Protein AF-A0A0L8HNS8-F1 (afdb_monomer_lite)

pLDDT: mean 76.37, std 12.25, range [47.78, 95.25]

Secondary structure (DSSP, 8-state):
---PPPTTSSS-HHHHHHSS----TT--------S----HHHHHHHHHHHHHHSPPP------------TTGGG-S--PPP----PPS----

Radius of gyration: 28.73 Å; chains: 1; bounding box: 71×37×60 Å

Organism: Octopus bimaculoides (NCBI:txid37653)

Sequence (92 aa):
LPSVVKEDLDFSPAELLYGSTLGFSGQMIAPTNSEQISDPADYVHHLQNYIKELPPLITRVHSIKSFVPPDIRSWTHVFIRYDFAKQPLQPS

Structure (mmCIF, N/CA/C/O backbone):
data_AF-A0A0L8HNS8-F1
#
_entry.id   AF-A0A0L8HNS8-F1
#
loop_
_atom_site.group_PDB
_atom_site.id
_atom_site.type_symbol
_atom_site.label_atom_id
_atom_site.label_alt_id
_atom_site.label_comp_id
_atom_site.label_asym_id
_atom_site.label_entity_id
_atom_site.label_seq_id
_atom_site.pdbx_PDB_ins_code
_atom_site.Cartn_x
_atom_site.Cartn_y
_atom_site.Cartn_z
_atom_site.occupancy
_atom_site.B_iso_or_equiv
_atom_site.auth_seq_id
_atom_site.auth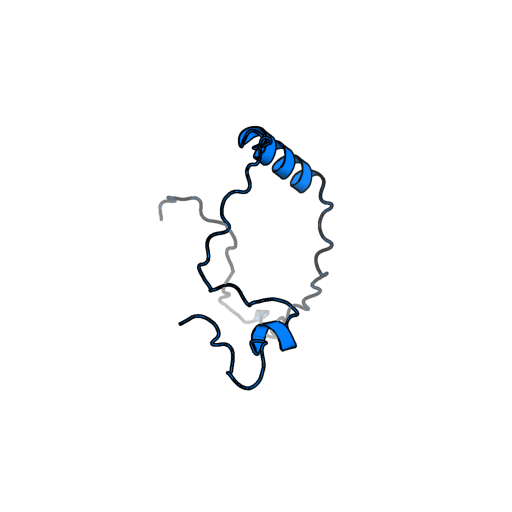_comp_id
_atom_site.auth_asym_id
_atom_site.auth_atom_id
_atom_site.pdbx_PDB_model_num
ATOM 1 N N . LEU A 1 1 ? -38.309 5.683 3.165 1.00 48.06 1 LEU A N 1
ATOM 2 C CA . LEU A 1 1 ? -39.031 4.888 4.180 1.00 48.06 1 LEU A CA 1
ATOM 3 C C . LEU A 1 1 ? -38.032 3.896 4.763 1.00 48.06 1 LEU A C 1
ATOM 5 O O . LEU A 1 1 ? -37.306 3.313 3.962 1.00 48.06 1 LEU A O 1
ATOM 9 N N . PRO A 1 2 ? -37.915 3.781 6.098 1.00 47.78 2 PRO A N 1
ATOM 10 C CA . PRO A 1 2 ? -37.089 2.755 6.747 1.00 47.78 2 PRO A CA 1
ATOM 11 C C . PRO A 1 2 ? -37.541 1.357 6.307 1.00 47.78 2 PRO A C 1
ATOM 13 O O . PRO A 1 2 ? -38.590 1.240 5.675 1.00 47.78 2 PRO A O 1
ATOM 16 N N . SER A 1 3 ? -36.759 0.314 6.605 1.00 56.50 3 SER A N 1
ATOM 17 C CA . SER A 1 3 ? -37.151 -1.079 6.353 1.00 56.50 3 SER A CA 1
ATOM 18 C C . SER A 1 3 ? -38.572 -1.306 6.868 1.00 56.50 3 SER A C 1
ATOM 20 O O . SER A 1 3 ? -38.806 -1.317 8.076 1.00 56.50 3 SER A O 1
ATOM 22 N N . VAL A 1 4 ? -39.527 -1.387 5.946 1.00 52.84 4 VAL A N 1
ATOM 23 C CA . VAL A 1 4 ? -40.943 -1.500 6.279 1.00 52.84 4 VAL A CA 1
ATOM 24 C C . VAL A 1 4 ? -41.142 -2.896 6.853 1.00 52.84 4 VAL A C 1
ATOM 26 O O . VAL A 1 4 ? -40.798 -3.888 6.207 1.00 52.84 4 VAL A O 1
ATOM 29 N N . VAL A 1 5 ? -41.620 -2.955 8.096 1.00 59.91 5 VAL A N 1
ATOM 30 C CA . VAL A 1 5 ? -42.076 -4.199 8.721 1.00 59.91 5 VAL A CA 1
ATOM 31 C C . VAL A 1 5 ? -43.178 -4.748 7.825 1.00 59.91 5 VAL A C 1
ATOM 33 O O . VAL A 1 5 ? -44.111 -4.026 7.478 1.00 59.91 5 VAL A O 1
ATOM 36 N N . LYS A 1 6 ? -43.031 -5.987 7.368 1.00 60.31 6 LYS A N 1
ATOM 37 C CA . LYS A 1 6 ? -44.054 -6.622 6.539 1.00 60.31 6 LYS A CA 1
ATOM 38 C C . LYS A 1 6 ? -45.198 -7.018 7.472 1.00 60.31 6 LYS A C 1
ATOM 40 O O . LYS A 1 6 ? -44.933 -7.741 8.411 1.00 60.31 6 LYS A O 1
ATOM 45 N N . GLU A 1 7 ? -46.439 -6.602 7.229 1.00 62.88 7 GLU A N 1
ATOM 46 C CA . GLU A 1 7 ? -47.521 -6.749 8.227 1.00 62.88 7 GLU A CA 1
ATOM 47 C C . GLU A 1 7 ? -47.815 -8.202 8.676 1.00 62.88 7 GLU A C 1
ATOM 49 O O . GLU A 1 7 ? -48.385 -8.399 9.744 1.00 62.88 7 GLU A O 1
ATOM 54 N N . ASP A 1 8 ? -47.396 -9.219 7.911 1.00 60.25 8 ASP A N 1
ATOM 55 C CA . ASP A 1 8 ? -47.526 -10.642 8.282 1.00 60.25 8 ASP A CA 1
ATOM 56 C C . ASP A 1 8 ? -46.437 -11.152 9.245 1.00 60.25 8 ASP A C 1
ATOM 58 O O . ASP A 1 8 ? -46.553 -12.237 9.814 1.00 60.25 8 ASP A O 1
ATOM 62 N N . LEU A 1 9 ? -45.329 -10.423 9.363 1.00 61.81 9 LEU A N 1
ATOM 63 C CA . LEU A 1 9 ? -44.180 -10.762 10.189 1.00 61.81 9 LEU A CA 1
ATOM 64 C C . LEU A 1 9 ? -43.843 -9.523 11.006 1.00 61.81 9 LEU A C 1
ATOM 66 O O . LEU A 1 9 ? -43.354 -8.542 10.456 1.00 61.81 9 LEU A O 1
ATOM 70 N N . ASP A 1 10 ? -44.001 -9.598 12.325 1.00 66.62 10 ASP A N 1
ATOM 71 C CA . ASP A 1 10 ? -43.645 -8.525 13.273 1.00 66.62 10 ASP A CA 1
ATOM 72 C C . ASP A 1 10 ? -42.145 -8.129 13.252 1.00 66.62 10 ASP A C 1
ATOM 74 O O . ASP A 1 10 ? -41.676 -7.387 14.111 1.00 66.62 10 ASP A O 1
ATOM 78 N N . PHE A 1 11 ? -41.376 -8.623 12.277 1.00 62.25 11 PHE A N 1
ATOM 79 C CA . PHE A 1 11 ? -39.951 -8.414 12.084 1.00 62.25 11 PHE A CA 1
ATOM 80 C C . PHE A 1 11 ? -39.652 -7.930 10.665 1.00 62.25 11 PHE A C 1
ATOM 82 O O . PHE A 1 11 ? -40.180 -8.436 9.670 1.00 62.25 11 PHE A O 1
ATOM 89 N N . SER A 1 12 ? -38.732 -6.975 10.550 1.00 72.88 12 SER A N 1
ATOM 90 C CA . SER A 1 12 ? -38.204 -6.551 9.257 1.00 72.88 12 SER A CA 1
ATOM 91 C C . SER A 1 12 ? -37.228 -7.594 8.681 1.00 72.88 12 SER A C 1
ATOM 93 O O . SER A 1 12 ? -36.539 -8.298 9.427 1.00 72.88 12 SER A O 1
ATOM 95 N N . PRO A 1 13 ? -37.072 -7.674 7.345 1.00 74.00 13 PRO A N 1
ATOM 96 C CA . PRO A 1 13 ? -36.087 -8.567 6.727 1.00 74.00 13 PRO A CA 1
ATOM 97 C C . PRO A 1 13 ? -34.647 -8.338 7.215 1.00 74.00 13 PRO A C 1
ATOM 99 O O . PRO A 1 13 ? -33.856 -9.276 7.260 1.00 74.00 13 PRO A O 1
ATOM 102 N N . ALA A 1 14 ? -34.303 -7.102 7.595 1.00 71.81 14 ALA A N 1
ATOM 103 C CA . ALA A 1 14 ? -32.985 -6.765 8.124 1.00 71.81 14 ALA A CA 1
ATOM 104 C C . ALA A 1 14 ? -32.734 -7.404 9.497 1.00 71.81 14 ALA A C 1
ATOM 106 O O . ALA A 1 14 ? -31.663 -7.960 9.718 1.00 71.81 14 ALA A O 1
ATOM 107 N N . GLU A 1 15 ? -33.730 -7.394 10.383 1.00 77.62 15 GLU A N 1
ATOM 108 C CA . GLU A 1 15 ? -33.627 -8.019 11.707 1.00 77.62 15 GLU A CA 1
ATOM 109 C C . GLU A 1 15 ? -33.491 -9.538 11.608 1.00 77.62 15 GLU A C 1
ATOM 111 O O . GLU A 1 15 ? -32.694 -10.125 12.334 1.00 77.62 15 GLU A O 1
ATOM 116 N N . LEU A 1 16 ? -34.194 -10.177 10.668 1.00 77.62 16 LEU A N 1
ATOM 117 C CA . LEU A 1 16 ? -34.069 -11.620 10.441 1.00 77.62 16 LEU A CA 1
ATOM 118 C C . LEU A 1 16 ? -32.693 -12.022 9.891 1.00 77.62 16 LEU A C 1
ATOM 120 O O . LEU A 1 16 ? -32.189 -13.090 10.227 1.00 77.62 16 LEU A O 1
ATOM 124 N N . LEU A 1 17 ? -32.086 -11.190 9.040 1.00 77.94 17 LEU A N 1
ATOM 125 C CA . LEU A 1 17 ? -30.802 -11.498 8.401 1.00 77.94 17 LEU A CA 1
ATOM 126 C C . LEU A 1 17 ? -29.594 -11.115 9.260 1.00 77.94 17 LEU A C 1
ATOM 128 O O . LEU A 1 17 ? -28.609 -11.849 9.299 1.00 77.94 17 LEU A O 1
ATOM 132 N N . TYR A 1 18 ? -29.656 -9.962 9.922 1.00 72.81 18 TYR A N 1
ATOM 133 C CA . TYR A 1 18 ? -28.521 -9.358 10.620 1.00 72.81 18 TYR A CA 1
ATOM 134 C C . TYR A 1 18 ? -28.691 -9.332 12.143 1.00 72.81 18 TYR A C 1
ATOM 136 O O . TYR A 1 18 ? -27.814 -8.831 12.844 1.00 72.81 18 TYR A O 1
ATOM 144 N N . GLY A 1 19 ? -29.815 -9.827 12.674 1.00 76.38 19 GLY A N 1
ATOM 145 C CA . GLY A 1 19 ? -30.125 -9.793 14.108 1.00 76.38 19 GLY A CA 1
ATOM 146 C C . GLY A 1 19 ? -30.365 -8.385 14.663 1.00 76.38 19 GLY A C 1
ATOM 147 O O . GLY A 1 19 ? -30.498 -8.215 15.871 1.00 76.38 19 GLY A O 1
ATOM 148 N N . SER A 1 20 ? -30.385 -7.366 13.802 1.00 70.44 20 SER A N 1
ATOM 149 C CA . SER A 1 20 ? -30.609 -5.968 14.161 1.00 70.44 20 SER A CA 1
ATOM 150 C C . SER A 1 20 ? -31.207 -5.198 12.989 1.00 70.44 20 SER A C 1
ATOM 152 O O . SER A 1 20 ? -31.095 -5.601 11.828 1.00 70.44 20 SER A O 1
ATOM 154 N N . THR A 1 21 ? -31.850 -4.075 13.288 1.00 72.94 21 THR A N 1
ATOM 155 C CA . THR A 1 21 ? -32.299 -3.141 12.260 1.00 72.94 21 THR A CA 1
ATOM 156 C C . THR A 1 21 ? -31.085 -2.535 11.560 1.00 72.94 21 THR A C 1
ATOM 158 O O . THR A 1 21 ? -30.204 -1.951 12.191 1.00 72.94 21 THR A O 1
ATOM 161 N N . LEU A 1 22 ? -31.021 -2.681 10.233 1.00 68.25 22 LEU A N 1
ATOM 162 C CA . LEU A 1 22 ? -29.934 -2.111 9.443 1.00 68.25 22 LEU A CA 1
ATOM 163 C C . LEU A 1 22 ? -30.081 -0.584 9.453 1.00 68.25 22 LEU A C 1
ATOM 165 O O . LEU A 1 22 ? -31.006 -0.038 8.847 1.00 68.25 22 LEU A O 1
ATOM 169 N N . GLY A 1 23 ? -29.190 0.092 10.178 1.00 64.62 23 GLY A N 1
ATOM 170 C CA . GLY A 1 23 ? -29.157 1.549 10.242 1.00 64.62 23 GLY A CA 1
ATOM 171 C C . GLY A 1 23 ? -29.062 2.167 8.848 1.00 64.62 23 GLY A C 1
ATOM 172 O O . GLY A 1 23 ? -28.448 1.610 7.934 1.00 64.62 23 GLY A O 1
ATOM 173 N N . PHE A 1 24 ? -29.694 3.324 8.664 1.00 67.19 24 PHE A N 1
ATOM 174 C CA . PHE A 1 24 ? -29.653 4.020 7.381 1.00 67.19 24 PHE A CA 1
ATOM 175 C C . PHE A 1 24 ? -28.212 4.445 7.061 1.00 67.19 24 PHE A C 1
ATOM 177 O O . PHE A 1 24 ? -27.491 4.920 7.940 1.00 67.19 24 PHE A O 1
ATOM 184 N N . SER A 1 25 ? -27.785 4.322 5.801 1.00 55.12 25 SER A N 1
ATOM 185 C CA . SER A 1 25 ? -26.516 4.909 5.356 1.00 55.12 25 SER A CA 1
ATOM 186 C C . SER A 1 25 ? -26.599 6.431 5.521 1.00 55.12 25 SER A C 1
ATOM 188 O O . SER A 1 25 ? -27.315 7.097 4.782 1.00 55.12 25 SER A O 1
ATOM 190 N N . GLY A 1 26 ? -25.940 6.974 6.548 1.00 62.22 26 GLY A N 1
ATOM 191 C CA . GLY A 1 26 ? -26.056 8.384 6.948 1.00 62.22 26 GLY A CA 1
ATOM 192 C C . GLY A 1 26 ? -26.771 8.623 8.283 1.00 62.22 26 GLY A C 1
ATOM 193 O O . GLY A 1 26 ? -26.933 9.772 8.686 1.00 62.22 26 GLY A O 1
ATOM 194 N N . GLN A 1 27 ? -27.177 7.571 8.998 1.00 67.12 27 GLN A N 1
ATOM 195 C CA . GLN A 1 27 ? -27.613 7.693 10.385 1.00 67.12 27 GLN A CA 1
ATOM 196 C C . GLN A 1 27 ? -26.413 8.083 11.258 1.00 67.12 27 GLN A C 1
ATOM 198 O O . GLN A 1 27 ? -25.486 7.300 11.458 1.00 67.12 27 GLN A O 1
ATOM 203 N N . MET A 1 28 ? -26.419 9.321 11.749 1.00 67.50 28 MET A N 1
ATOM 204 C CA . MET A 1 28 ? -25.396 9.824 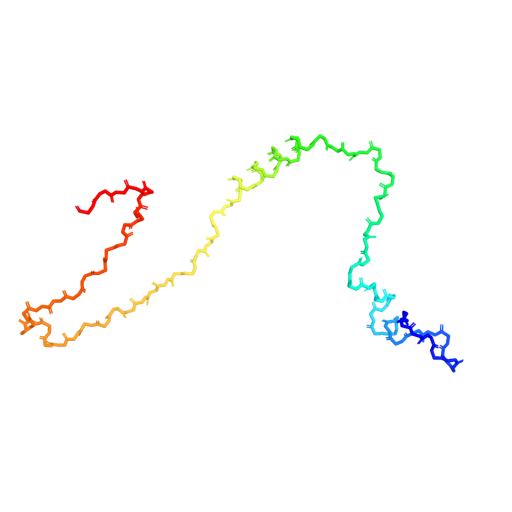12.658 1.00 67.50 28 MET A CA 1
ATOM 205 C C . MET A 1 28 ? -25.525 9.103 14.001 1.00 67.50 28 MET A C 1
ATOM 207 O O . MET A 1 28 ? -26.599 9.106 14.606 1.00 67.50 28 MET A O 1
ATOM 211 N N . ILE A 1 29 ? -24.437 8.491 14.471 1.00 70.31 29 ILE A N 1
ATOM 212 C CA . ILE A 1 29 ? -24.366 7.972 15.837 1.00 70.31 29 ILE A CA 1
ATOM 213 C C . ILE A 1 29 ? -24.478 9.189 16.754 1.00 70.31 29 ILE A C 1
ATOM 215 O O . ILE A 1 29 ? -23.603 10.056 16.743 1.00 70.31 29 ILE A O 1
ATOM 219 N N . ALA A 1 30 ? -25.588 9.298 17.487 1.00 70.56 30 ALA A N 1
ATOM 220 C CA . ALA A 1 30 ? -25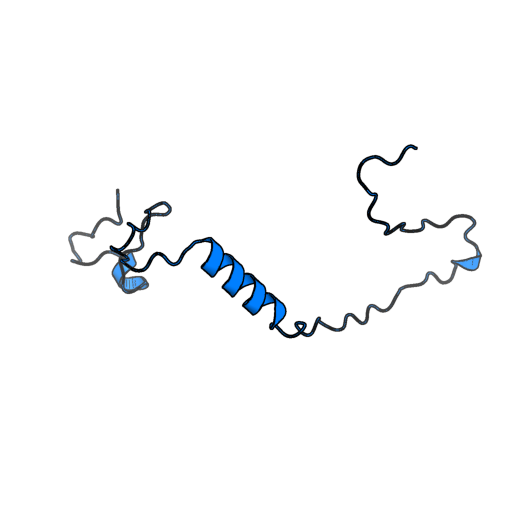.746 10.356 18.471 1.00 70.56 30 ALA A CA 1
ATOM 221 C C . ALA A 1 30 ? -24.599 10.235 19.484 1.00 70.56 30 ALA A C 1
ATOM 223 O O . ALA A 1 30 ? -24.294 9.110 19.897 1.00 70.56 30 ALA A O 1
ATOM 224 N N . PRO A 1 31 ? -23.946 11.343 19.875 1.00 64.25 31 PRO A N 1
ATOM 225 C CA . PRO A 1 31 ? -22.918 11.278 20.895 1.00 64.25 31 PRO A CA 1
ATOM 226 C C . PRO A 1 31 ? -23.554 10.675 22.147 1.00 64.25 31 PRO A C 1
ATOM 228 O O . PRO A 1 31 ? -24.489 11.232 22.721 1.00 64.25 31 PRO A O 1
ATOM 231 N N . THR A 1 32 ? -23.082 9.497 22.545 1.00 65.94 32 THR A N 1
ATOM 232 C CA . THR A 1 32 ? -23.354 8.970 23.881 1.00 65.94 32 THR A CA 1
ATOM 233 C C . THR A 1 32 ? -22.887 10.026 24.874 1.00 65.94 32 THR A C 1
ATOM 235 O O . THR A 1 32 ? -21.836 10.618 24.624 1.00 65.94 32 THR A O 1
ATOM 238 N N . ASN A 1 33 ? -23.638 10.270 25.957 1.00 62.41 33 ASN A N 1
ATOM 239 C CA . ASN A 1 33 ? -23.223 11.129 27.075 1.00 62.41 33 ASN A CA 1
ATOM 240 C C . ASN A 1 33 ? -21.913 10.587 27.666 1.00 62.41 33 ASN A C 1
ATOM 242 O O . ASN A 1 33 ? -21.901 9.838 28.638 1.00 62.41 33 ASN A O 1
ATOM 246 N N . SER A 1 34 ? -20.812 10.896 26.998 1.00 57.84 34 SER A N 1
ATOM 247 C CA . SER A 1 34 ? -19.474 10.520 27.375 1.00 57.84 34 SER A CA 1
ATOM 248 C C . SER A 1 34 ? -18.980 11.664 28.231 1.00 57.84 34 SER A C 1
ATOM 250 O O . SER A 1 34 ? -18.477 12.665 27.732 1.00 57.84 34 SER A O 1
ATOM 252 N N . GLU A 1 35 ? -19.102 11.487 29.540 1.00 58.03 35 GLU A N 1
ATOM 253 C CA . GLU A 1 35 ? -18.352 12.238 30.554 1.00 58.03 35 GLU A CA 1
ATOM 254 C C . GLU A 1 35 ? -16.823 12.047 30.409 1.00 58.03 35 GLU A C 1
ATOM 256 O O . GLU A 1 35 ? -16.043 12.510 31.232 1.00 58.03 35 GLU A O 1
ATOM 261 N N . GLN A 1 36 ? -16.370 11.362 29.355 1.00 61.41 36 GLN A N 1
ATOM 262 C CA . GLN A 1 36 ? -14.992 10.976 29.123 1.00 61.41 36 GLN A CA 1
ATOM 263 C C . GLN A 1 36 ? -14.615 11.237 27.660 1.00 61.41 36 GLN A C 1
ATOM 265 O O . GLN A 1 36 ? -14.130 10.366 26.938 1.00 61.41 36 GLN A O 1
ATOM 270 N N . ILE A 1 37 ? -14.872 12.457 27.185 1.00 60.34 37 ILE A N 1
ATOM 271 C CA . ILE A 1 37 ? -14.191 12.962 25.992 1.00 60.34 37 ILE A CA 1
ATOM 272 C C . ILE A 1 37 ? -12.754 13.247 26.436 1.00 60.34 37 ILE A C 1
ATOM 274 O O . ILE A 1 37 ? -12.470 14.304 26.993 1.00 60.34 37 ILE A O 1
ATOM 278 N N . SER A 1 38 ? -11.867 12.260 26.267 1.00 66.19 38 SER A N 1
ATOM 279 C CA . SER A 1 38 ? -10.423 12.468 26.430 1.00 66.19 38 SER A CA 1
ATOM 280 C C . SER A 1 38 ? -10.004 13.643 25.549 1.00 66.19 38 SER A C 1
ATOM 282 O O . SER A 1 38 ? -10.512 13.762 24.428 1.00 66.19 38 SER A O 1
ATOM 284 N N . ASP A 1 39 ? -9.106 14.498 26.043 1.00 80.31 39 ASP A N 1
ATOM 285 C CA . ASP A 1 39 ? -8.575 15.621 25.269 1.00 80.31 39 ASP A CA 1
ATOM 286 C C . ASP A 1 39 ? -8.147 15.114 23.876 1.00 80.31 39 ASP A C 1
ATOM 288 O O . ASP A 1 39 ? -7.424 14.113 23.782 1.00 80.31 39 ASP A O 1
ATOM 292 N N . PRO A 1 40 ? -8.600 15.739 22.773 1.00 80.50 40 PRO A N 1
ATOM 293 C CA . PRO A 1 40 ? -8.140 15.390 21.436 1.00 80.50 40 PRO A CA 1
ATOM 294 C C . PRO A 1 40 ? -6.613 15.298 21.324 1.00 80.50 40 PRO A C 1
ATOM 296 O O . PRO A 1 40 ? -6.114 14.462 20.568 1.00 80.50 40 PRO A O 1
ATOM 299 N N . ALA A 1 41 ? -5.865 16.107 22.085 1.00 86.94 41 ALA A N 1
ATOM 300 C CA . ALA A 1 41 ? -4.408 16.015 22.135 1.00 86.94 41 ALA A CA 1
ATOM 301 C C . ALA A 1 41 ? -3.929 14.674 22.717 1.00 86.94 41 ALA A C 1
ATOM 303 O O . ALA A 1 41 ? -3.057 14.033 22.124 1.00 86.94 41 ALA A O 1
ATOM 304 N N . ASP A 1 42 ? -4.539 14.203 23.807 1.00 87.31 42 ASP A N 1
ATOM 305 C CA . ASP A 1 42 ? -4.229 12.906 24.418 1.00 87.31 42 ASP A CA 1
ATOM 306 C C . ASP A 1 42 ? -4.504 11.761 23.445 1.00 87.31 42 ASP A C 1
ATOM 308 O O . ASP A 1 42 ? -3.668 10.874 23.269 1.00 87.31 42 ASP A O 1
ATOM 312 N N . TYR A 1 43 ? -5.639 11.803 22.741 1.00 85.62 43 TYR A N 1
ATOM 313 C CA . TYR A 1 43 ? -5.963 10.801 21.724 1.00 85.62 43 TYR A CA 1
ATOM 314 C C . TYR A 1 43 ? -4.898 10.745 20.621 1.00 85.62 43 TYR A C 1
ATOM 316 O O . TYR A 1 43 ? -4.424 9.665 20.257 1.00 85.62 43 TYR A O 1
ATOM 324 N N . VAL A 1 44 ? -4.481 11.907 20.109 1.00 91.38 44 VAL A N 1
ATOM 325 C CA . VAL A 1 44 ? -3.430 11.996 19.086 1.00 91.38 44 VAL A CA 1
ATOM 326 C C . VAL A 1 44 ? -2.104 11.455 19.624 1.00 91.38 44 VAL A C 1
ATOM 328 O O . VAL A 1 44 ? -1.433 10.693 18.925 1.00 91.38 44 VAL A O 1
ATOM 331 N N . HIS A 1 45 ? -1.736 11.790 20.862 1.00 92.56 45 HIS A N 1
ATOM 332 C CA . HIS A 1 45 ? -0.530 11.274 21.508 1.00 92.56 45 HIS A CA 1
ATOM 333 C C . HIS A 1 45 ? -0.561 9.749 21.663 1.00 92.56 45 HIS A C 1
ATOM 335 O O . HIS A 1 45 ? 0.408 9.075 21.301 1.00 92.56 45 HIS A O 1
ATOM 341 N N . HIS A 1 46 ? -1.676 9.189 22.132 1.00 91.19 46 HIS A N 1
ATOM 342 C CA . HIS A 1 46 ? -1.861 7.745 22.247 1.00 91.19 46 HIS A CA 1
ATOM 343 C C . HIS A 1 46 ? -1.773 7.045 20.891 1.00 91.19 46 HIS A C 1
ATOM 345 O O . HIS A 1 46 ? -1.078 6.036 20.772 1.00 91.19 46 HIS A O 1
ATOM 351 N N . LEU A 1 47 ? -2.408 7.601 19.857 1.00 91.88 47 LEU A N 1
ATOM 352 C CA . LEU A 1 47 ? -2.371 7.046 18.507 1.00 91.88 47 LEU A CA 1
ATOM 353 C C . LEU A 1 47 ? -0.955 7.063 17.920 1.00 91.88 47 LEU A C 1
ATOM 355 O O . LEU A 1 47 ? -0.511 6.071 17.346 1.00 91.88 47 LEU A O 1
ATOM 359 N N . GLN A 1 48 ? -0.224 8.168 18.078 1.00 94.44 48 GLN A N 1
ATOM 360 C CA . GLN A 1 48 ? 1.159 8.265 17.608 1.00 94.44 48 GLN A CA 1
ATOM 361 C C . GLN A 1 48 ? 2.066 7.254 18.307 1.00 94.44 48 GLN A C 1
ATOM 363 O O . GLN A 1 48 ? 2.884 6.617 17.647 1.00 94.44 48 GLN A O 1
ATOM 368 N N . ASN A 1 49 ? 1.923 7.100 19.625 1.00 94.50 49 ASN A N 1
ATOM 369 C CA . ASN A 1 49 ? 2.689 6.116 20.383 1.00 94.50 49 ASN A CA 1
ATOM 370 C C . ASN A 1 49 ? 2.338 4.696 19.937 1.00 94.50 49 ASN A C 1
ATOM 372 O O . ASN A 1 49 ? 3.237 3.915 19.655 1.00 94.50 49 ASN A O 1
ATOM 376 N N . TYR A 1 50 ? 1.050 4.392 19.766 1.00 93.06 50 TYR A N 1
ATOM 377 C CA . TYR A 1 50 ? 0.607 3.097 19.262 1.00 93.06 50 TYR A CA 1
ATOM 378 C C . TYR A 1 50 ? 1.230 2.771 17.900 1.00 93.06 50 TYR A C 1
ATOM 380 O O . TYR A 1 50 ? 1.803 1.702 17.731 1.00 93.06 50 TYR A O 1
ATOM 388 N N . ILE A 1 51 ? 1.186 3.709 16.949 1.00 90.25 51 ILE A N 1
ATOM 389 C CA . ILE A 1 51 ? 1.748 3.511 15.607 1.00 90.25 51 ILE A CA 1
ATOM 390 C C . ILE A 1 51 ? 3.274 3.341 15.646 1.00 90.25 51 ILE A C 1
ATOM 392 O O . ILE A 1 51 ? 3.804 2.545 14.877 1.00 90.25 51 ILE A O 1
ATOM 396 N N . LYS A 1 52 ? 3.987 4.059 16.525 1.00 91.06 52 LYS A N 1
ATOM 397 C CA . LYS A 1 52 ? 5.447 3.922 16.685 1.00 91.06 52 LYS A CA 1
ATOM 398 C C . LYS A 1 52 ? 5.858 2.555 17.227 1.00 91.06 52 LYS A C 1
ATOM 400 O O . LYS A 1 52 ? 6.894 2.041 16.821 1.00 91.06 52 LYS A O 1
ATOM 405 N N . GLU A 1 53 ? 5.059 1.994 18.128 1.00 93.31 53 GLU A N 1
ATOM 406 C CA . GLU A 1 53 ? 5.304 0.681 18.734 1.00 93.31 53 GLU A CA 1
ATOM 407 C C . GLU A 1 53 ? 4.882 -0.483 17.822 1.00 93.31 53 GLU A C 1
ATOM 409 O O . GLU A 1 53 ? 5.203 -1.639 18.106 1.00 93.31 53 GLU A O 1
ATOM 414 N N . LEU A 1 54 ? 4.172 -0.216 16.715 1.00 88.19 54 LEU A N 1
ATOM 415 C CA . LEU A 1 54 ? 3.847 -1.265 15.755 1.00 88.19 54 LEU A CA 1
ATOM 416 C C . LEU A 1 54 ? 5.145 -1.801 15.132 1.00 88.19 54 LEU A C 1
ATOM 418 O O . LEU A 1 54 ? 5.907 -1.035 14.533 1.00 88.19 54 LEU A O 1
ATOM 422 N N . PRO A 1 55 ? 5.401 -3.120 15.209 1.00 85.38 55 PRO A N 1
ATOM 423 C CA . PRO A 1 55 ? 6.534 -3.700 14.516 1.00 85.38 55 PRO A CA 1
ATOM 424 C C . PRO A 1 55 ? 6.373 -3.474 13.007 1.00 85.38 55 PRO A C 1
ATOM 426 O O . PRO A 1 55 ? 5.240 -3.423 12.510 1.00 85.38 55 PRO A O 1
ATOM 429 N N . PRO A 1 56 ? 7.480 -3.377 12.249 1.00 79.00 56 PRO A N 1
ATOM 430 C CA . PRO A 1 56 ? 7.395 -3.337 10.801 1.00 79.00 56 PRO A CA 1
ATOM 431 C C . PRO A 1 56 ? 6.599 -4.555 10.336 1.00 79.00 56 PRO A C 1
ATOM 433 O O . PRO A 1 56 ? 6.983 -5.701 10.585 1.00 79.00 56 PRO A O 1
ATOM 436 N N . LEU A 1 57 ? 5.459 -4.298 9.693 1.00 80.62 57 LEU A N 1
ATOM 437 C CA . LEU A 1 57 ? 4.657 -5.358 9.111 1.00 80.62 57 LEU A CA 1
ATOM 438 C C . LEU A 1 57 ? 5.557 -6.089 8.117 1.00 80.62 57 LEU A C 1
ATOM 440 O O . LEU A 1 57 ? 6.139 -5.444 7.242 1.00 80.62 57 LEU A O 1
ATOM 444 N N . ILE A 1 58 ? 5.703 -7.408 8.275 1.00 76.44 58 ILE A N 1
ATOM 445 C CA . ILE A 1 58 ? 6.502 -8.219 7.355 1.00 76.44 58 ILE A CA 1
ATOM 446 C C . ILE A 1 58 ? 5.939 -7.979 5.959 1.00 76.44 58 ILE A C 1
ATOM 448 O O . ILE A 1 58 ? 4.842 -8.428 5.618 1.00 76.44 58 ILE A O 1
ATOM 452 N N . THR A 1 59 ? 6.676 -7.217 5.157 1.00 72.94 59 THR A N 1
ATOM 453 C CA . THR A 1 59 ? 6.297 -6.979 3.777 1.00 72.94 59 THR A CA 1
ATOM 454 C C . THR A 1 59 ? 6.518 -8.273 3.018 1.00 72.94 59 THR A C 1
ATOM 456 O O . THR A 1 59 ? 7.468 -9.025 3.260 1.00 72.94 59 THR A O 1
ATOM 459 N N . ARG A 1 60 ? 5.601 -8.583 2.104 1.00 79.31 60 ARG A N 1
ATOM 460 C CA . ARG A 1 60 ? 5.750 -9.754 1.248 1.00 79.31 60 ARG A CA 1
ATOM 461 C C . ARG A 1 60 ? 7.065 -9.618 0.484 1.00 79.31 60 ARG A C 1
ATOM 463 O O . ARG A 1 60 ? 7.225 -8.675 -0.289 1.00 79.31 60 ARG A O 1
ATOM 470 N N . VAL A 1 61 ? 7.979 -10.570 0.676 1.00 75.75 61 VAL A N 1
ATOM 471 C CA . VAL A 1 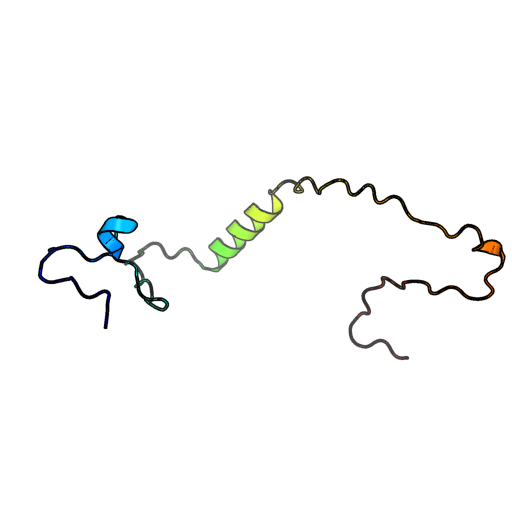61 ? 9.232 -10.623 -0.083 1.00 75.75 61 VAL A CA 1
ATOM 472 C C . VAL A 1 61 ? 8.873 -10.745 -1.558 1.00 75.75 61 VAL A C 1
ATOM 474 O O . VAL A 1 61 ? 8.326 -11.754 -2.007 1.00 75.75 61 VAL A O 1
ATOM 477 N N . HIS A 1 62 ? 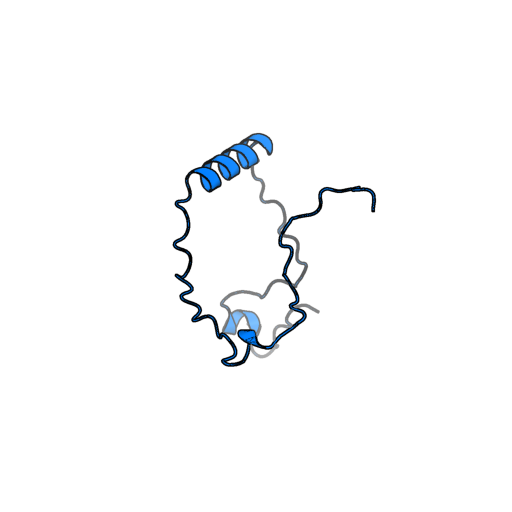9.129 -9.680 -2.307 1.00 73.38 62 HIS A N 1
ATOM 478 C CA . HIS A 1 62 ? 8.828 -9.628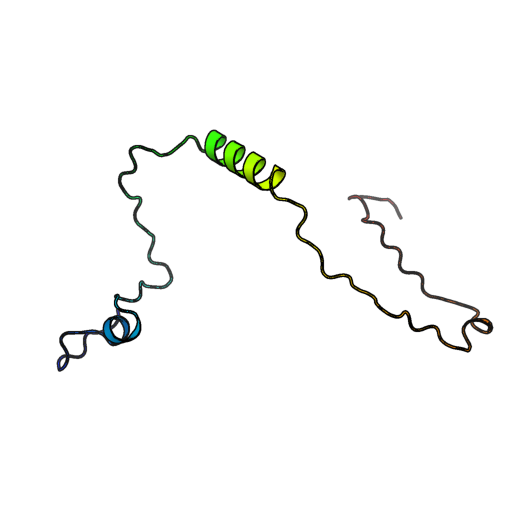 -3.723 1.00 73.38 62 HIS A CA 1
ATOM 479 C C . HIS A 1 62 ? 10.092 -9.998 -4.500 1.00 73.38 62 HIS A C 1
ATOM 481 O O . HIS A 1 62 ? 10.898 -9.145 -4.858 1.00 73.38 62 HIS A O 1
ATOM 487 N N . SER A 1 63 ? 10.293 -11.297 -4.735 1.00 75.25 63 SER A N 1
ATOM 488 C CA . SER A 1 63 ? 11.340 -11.780 -5.638 1.00 75.25 63 SER A CA 1
ATOM 489 C C . SER A 1 63 ? 10.870 -11.653 -7.089 1.00 75.25 63 SER A C 1
ATOM 491 O O . SER A 1 63 ? 10.534 -12.633 -7.755 1.00 75.25 63 SER A O 1
ATOM 493 N N . ILE A 1 64 ? 10.808 -10.421 -7.600 1.00 77.75 64 ILE A N 1
ATOM 494 C CA . ILE A 1 64 ? 10.594 -10.228 -9.037 1.00 77.75 64 ILE A CA 1
ATOM 495 C C . ILE A 1 64 ? 11.849 -10.717 -9.757 1.00 77.75 64 ILE A C 1
ATOM 497 O O . ILE A 1 64 ? 12.929 -10.154 -9.586 1.00 77.75 64 ILE A O 1
ATOM 501 N N . LYS A 1 65 ? 11.710 -11.743 -10.598 1.00 81.25 65 LYS A N 1
ATOM 502 C CA . LYS A 1 65 ? 12.724 -12.030 -11.615 1.00 81.25 65 LYS A CA 1
ATOM 503 C C . LYS A 1 65 ? 12.672 -10.904 -12.643 1.00 81.25 65 LYS A C 1
ATOM 505 O O . LYS A 1 65 ? 11.665 -10.759 -13.334 1.00 81.25 65 LYS A O 1
ATOM 510 N N . SER A 1 66 ? 13.726 -10.100 -12.728 1.00 83.12 66 SER A N 1
ATOM 511 C CA . SER A 1 66 ? 13.845 -9.112 -13.795 1.00 83.12 66 SER A CA 1
ATOM 512 C C . SER A 1 66 ? 14.010 -9.834 -15.133 1.00 83.12 66 SER A C 1
ATOM 514 O O . SER A 1 66 ? 14.807 -10.763 -15.269 1.00 83.12 66 SER A O 1
ATOM 516 N N . PHE A 1 67 ? 13.221 -9.427 -16.122 1.00 86.44 67 PHE A N 1
ATOM 517 C CA . PHE A 1 67 ? 13.402 -9.865 -17.498 1.00 86.44 67 PHE A CA 1
ATOM 518 C C . PHE A 1 67 ? 14.388 -8.920 -18.184 1.00 86.44 67 PHE A C 1
ATOM 520 O O . PHE A 1 67 ? 14.182 -7.707 -18.185 1.00 86.44 67 PHE A O 1
ATOM 527 N N . VAL A 1 68 ? 15.451 -9.479 -18.758 1.00 88.12 68 VAL A N 1
ATOM 528 C CA . VAL A 1 68 ? 16.449 -8.734 -19.532 1.00 88.12 68 VAL A CA 1
ATOM 529 C C . VAL A 1 68 ? 16.397 -9.240 -20.974 1.00 88.12 68 VAL A C 1
ATOM 531 O O . VAL A 1 68 ? 16.622 -10.435 -21.186 1.00 88.12 68 VAL A O 1
ATOM 534 N N . PRO A 1 69 ? 16.101 -8.375 -21.962 1.00 90.44 69 PRO A N 1
ATOM 535 C CA . PRO A 1 69 ? 16.139 -8.755 -23.369 1.00 90.44 69 PRO A CA 1
ATOM 536 C C . PRO A 1 69 ? 17.535 -9.261 -23.778 1.00 90.44 69 PRO A C 1
ATOM 538 O O . PRO A 1 69 ? 18.541 -8.656 -23.393 1.00 90.44 69 PRO A O 1
ATOM 541 N N . PRO A 1 70 ? 17.636 -10.356 -24.552 1.00 91.94 70 PRO A N 1
ATOM 542 C CA . PRO A 1 70 ? 18.925 -10.943 -24.933 1.00 91.94 70 PRO A CA 1
ATOM 543 C C . PRO A 1 70 ? 19.761 -10.028 -25.843 1.00 91.94 70 PRO A C 1
ATOM 545 O O . PRO A 1 70 ? 20.986 -10.137 -25.883 1.00 91.94 70 PRO A O 1
ATOM 548 N N . ASP A 1 71 ? 19.109 -9.110 -26.549 1.00 93.75 71 ASP A N 1
ATOM 549 C CA . ASP A 1 71 ? 19.674 -8.153 -27.497 1.00 93.75 71 ASP A CA 1
ATOM 550 C C . ASP A 1 71 ? 19.972 -6.779 -26.872 1.00 93.75 71 ASP A C 1
ATOM 552 O O . ASP A 1 71 ? 20.367 -5.859 -27.577 1.00 93.75 71 ASP A O 1
ATOM 556 N N . ILE A 1 72 ? 19.872 -6.626 -25.545 1.00 92.06 72 ILE A N 1
ATOM 557 C CA . ILE A 1 72 ? 20.100 -5.340 -24.856 1.00 92.06 72 ILE A CA 1
ATOM 558 C C . ILE A 1 72 ? 21.446 -4.676 -25.210 1.00 92.06 72 ILE A C 1
ATOM 560 O O . ILE A 1 72 ? 21.574 -3.456 -25.169 1.00 92.06 72 ILE A O 1
ATOM 564 N N . ARG A 1 73 ? 22.459 -5.465 -25.600 1.00 91.56 73 ARG A N 1
ATOM 565 C CA . ARG A 1 73 ? 23.783 -4.965 -26.012 1.00 91.56 73 ARG A CA 1
ATOM 566 C C . ARG A 1 73 ? 23.784 -4.230 -27.354 1.00 91.56 73 ARG A C 1
ATOM 568 O O . ARG A 1 73 ? 24.713 -3.471 -27.599 1.00 91.56 73 ARG A O 1
ATOM 575 N N . SER A 1 74 ? 22.801 -4.463 -28.224 1.00 95.25 74 SER A N 1
ATOM 576 C CA . SER A 1 74 ? 22.696 -3.777 -29.518 1.00 95.25 74 SER A CA 1
ATOM 577 C C . SER A 1 74 ? 21.855 -2.504 -29.453 1.00 95.25 74 SER A C 1
ATOM 579 O O . SER A 1 74 ? 21.686 -1.831 -30.468 1.00 95.25 74 SER A O 1
ATOM 581 N N . TRP A 1 75 ? 21.301 -2.168 -28.287 1.00 93.62 75 TRP A N 1
ATOM 582 C CA . TRP A 1 75 ? 20.435 -1.007 -28.138 1.00 93.62 75 TRP A CA 1
ATOM 583 C C . TRP A 1 75 ? 21.275 0.263 -28.000 1.00 93.62 75 TRP A C 1
ATOM 585 O O . TRP A 1 75 ? 22.171 0.350 -27.164 1.00 93.62 75 TRP A O 1
ATOM 595 N N . THR A 1 76 ? 20.969 1.271 -28.815 1.00 94.88 76 THR A N 1
ATOM 596 C CA . THR A 1 76 ? 21.623 2.589 -28.751 1.00 94.88 76 THR A CA 1
ATOM 597 C C . THR A 1 76 ? 20.967 3.521 -27.734 1.00 94.88 76 THR A C 1
ATOM 599 O O . THR A 1 76 ? 21.592 4.481 -27.295 1.00 94.88 76 THR A O 1
ATOM 602 N N . HIS A 1 77 ? 19.716 3.243 -27.353 1.00 92.81 77 HIS A N 1
ATOM 603 C CA . HIS A 1 77 ? 18.924 4.053 -26.432 1.00 92.81 77 HIS A CA 1
ATOM 604 C C . HIS A 1 77 ? 18.162 3.148 -25.461 1.00 92.81 77 HIS A C 1
ATOM 606 O O . HIS A 1 77 ? 17.625 2.112 -25.853 1.00 92.81 77 HIS A O 1
ATOM 612 N N . VAL A 1 78 ? 18.091 3.559 -24.196 1.00 89.31 78 VAL A N 1
ATOM 613 C CA . VAL A 1 78 ? 17.311 2.901 -23.141 1.00 89.31 78 VAL A CA 1
ATOM 614 C C . VAL A 1 78 ? 16.523 3.956 -22.370 1.00 89.31 78 VAL A C 1
ATOM 616 O O . VAL A 1 78 ? 17.011 5.065 -22.155 1.00 89.31 78 VAL A O 1
ATOM 619 N N . PHE A 1 79 ? 15.309 3.620 -21.935 1.00 86.56 79 PHE A N 1
ATOM 620 C CA . PHE A 1 79 ? 14.550 4.465 -21.015 1.00 86.56 79 PHE A CA 1
ATOM 621 C C . PHE A 1 79 ? 14.918 4.106 -19.578 1.00 86.56 79 PHE A C 1
ATOM 623 O O . PHE A 1 79 ? 14.785 2.955 -19.165 1.00 86.56 79 PHE A O 1
ATOM 630 N N . ILE A 1 80 ? 15.373 5.095 -18.813 1.00 85.19 80 ILE A N 1
ATOM 631 C CA . ILE A 1 80 ? 15.721 4.933 -17.401 1.00 85.19 80 ILE A CA 1
ATOM 632 C C . ILE A 1 80 ? 14.600 5.546 -16.567 1.00 85.19 80 ILE A C 1
ATOM 634 O O . ILE A 1 80 ? 14.223 6.700 -16.774 1.00 85.19 80 ILE A O 1
ATOM 638 N N . ARG A 1 81 ? 14.064 4.778 -15.613 1.00 86.69 81 ARG A N 1
ATOM 639 C CA . ARG A 1 81 ? 13.093 5.301 -14.650 1.00 86.69 81 ARG A CA 1
ATOM 640 C C . ARG A 1 81 ? 13.830 6.145 -13.609 1.00 86.69 81 ARG A C 1
ATOM 642 O O . ARG A 1 81 ? 14.726 5.647 -12.934 1.00 86.69 81 ARG A O 1
ATOM 649 N N . TYR A 1 82 ? 13.465 7.419 -13.500 1.00 84.44 82 TYR A N 1
ATOM 650 C CA . TYR A 1 82 ? 14.024 8.341 -12.512 1.00 84.44 82 TYR A CA 1
ATOM 651 C C . TYR A 1 82 ? 13.079 8.422 -11.306 1.00 84.44 82 TYR A C 1
ATOM 653 O O . TYR A 1 82 ? 12.135 9.206 -11.305 1.00 84.44 82 TYR A O 1
ATOM 661 N N . ASP A 1 83 ? 13.318 7.587 -10.293 1.00 81.12 83 ASP A N 1
ATOM 662 C CA . ASP A 1 83 ? 12.426 7.407 -9.130 1.00 81.12 83 ASP A CA 1
ATOM 663 C C . ASP A 1 83 ? 12.568 8.488 -8.044 1.00 81.12 83 ASP A C 1
ATOM 665 O O . ASP A 1 83 ? 12.161 8.298 -6.897 1.00 81.12 83 ASP A O 1
ATOM 669 N N . PHE A 1 84 ? 13.138 9.646 -8.372 1.00 80.69 84 PHE A N 1
ATOM 670 C CA . PHE A 1 84 ? 13.210 10.739 -7.412 1.00 80.69 84 PHE A CA 1
ATOM 671 C C . PHE A 1 84 ? 11.842 11.394 -7.245 1.00 80.69 84 PHE A C 1
ATOM 673 O O . PHE A 1 84 ? 11.242 11.888 -8.203 1.00 80.69 84 PHE A O 1
ATOM 680 N N . ALA A 1 85 ? 11.389 11.479 -5.996 1.00 76.75 85 ALA A N 1
ATOM 681 C CA . ALA A 1 85 ? 10.321 12.389 -5.628 1.00 76.75 85 ALA A CA 1
ATOM 682 C C . ALA A 1 85 ? 10.811 13.822 -5.885 1.00 76.75 85 ALA A C 1
ATOM 684 O O . ALA A 1 85 ? 11.673 14.329 -5.164 1.00 76.75 85 ALA A O 1
ATOM 685 N N . LYS A 1 86 ? 10.297 14.473 -6.938 1.00 72.94 86 LYS A N 1
ATOM 686 C CA . LYS A 1 86 ? 10.563 15.897 -7.153 1.00 72.94 86 LYS A CA 1
ATOM 687 C C . LYS A 1 86 ? 10.025 16.661 -5.948 1.00 72.94 86 LYS A C 1
ATOM 689 O O . LYS A 1 86 ? 8.845 16.551 -5.619 1.00 72.94 86 LYS A O 1
ATOM 694 N N . GLN A 1 87 ? 10.890 17.437 -5.302 1.00 75.00 87 GLN A N 1
ATOM 695 C CA . GLN A 1 87 ? 10.430 18.433 -4.343 1.00 75.00 87 GLN A CA 1
ATOM 696 C C . GLN A 1 87 ? 9.527 19.446 -5.066 1.00 75.00 87 GLN A C 1
ATOM 698 O O . GLN A 1 87 ? 9.731 19.695 -6.262 1.00 75.00 87 GLN A O 1
ATOM 703 N N . PRO A 1 88 ? 8.530 20.031 -4.381 1.00 70.88 88 PRO A N 1
ATOM 704 C CA . PRO A 1 88 ? 7.749 21.114 -4.960 1.00 70.88 88 PRO A CA 1
ATOM 705 C C . PRO A 1 88 ? 8.684 22.229 -5.463 1.00 70.88 88 PRO A C 1
ATOM 707 O O . PRO A 1 88 ? 9.549 22.677 -4.717 1.00 70.88 88 PRO A O 1
ATOM 710 N N . LEU A 1 89 ? 8.483 22.669 -6.714 1.00 71.69 89 LEU A N 1
ATOM 711 C CA . LEU A 1 89 ? 9.183 23.784 -7.380 1.00 71.69 89 LEU A CA 1
ATOM 712 C C . LEU A 1 89 ? 10.689 23.580 -7.653 1.00 71.69 89 LEU A C 1
ATOM 714 O O . LEU A 1 89 ? 11.522 24.348 -7.177 1.00 71.69 89 LEU A O 1
ATOM 718 N N . GLN A 1 90 ? 11.050 22.608 -8.498 1.00 71.00 90 GLN A N 1
ATOM 719 C CA . GLN A 1 90 ? 12.385 22.589 -9.115 1.00 71.00 90 GLN A CA 1
ATOM 720 C C . GLN A 1 90 ? 12.357 23.231 -10.512 1.00 71.00 90 GLN A C 1
ATOM 722 O O . GLN A 1 90 ? 11.499 22.849 -11.316 1.00 71.00 90 GLN A O 1
ATOM 727 N N . PRO A 1 91 ? 13.255 24.193 -10.811 1.00 68.19 91 PRO A N 1
ATOM 728 C CA . PRO A 1 91 ? 13.357 24.782 -12.140 1.00 68.19 91 PRO A CA 1
ATOM 729 C C . PRO A 1 91 ? 13.848 23.744 -13.157 1.00 68.19 91 PRO A C 1
ATOM 731 O O . PRO A 1 91 ? 14.628 22.851 -12.822 1.00 68.19 91 PRO A O 1
ATOM 734 N N . SER A 1 92 ? 13.320 23.863 -14.376 1.00 69.06 92 SER A N 1
ATOM 735 C CA . SER A 1 92 ? 13.623 23.026 -15.544 1.00 69.06 92 SER A CA 1
ATOM 736 C C . SER A 1 92 ? 15.000 23.299 -16.124 1.00 69.06 92 SER A C 1
ATOM 738 O O . SER A 1 92 ? 15.311 24.506 -16.257 1.00 69.06 92 SER A O 1
#

Foldseek 3Di:
DAQDQDVVHNDGPCCVVPVDRDDDPPPDDDDDPPPDPDPPVVVVVVVVVVVVPDDPDPDPPDPDDDDDDPCPVVDPDDDDDDPDDDDPDDDD